Protein AF-A0A679IL04-F1 (afdb_monomer)

Secondary structure (DSSP, 8-state):
----S---EEEEEEE-S-SSS-EEEEEEEGGGTEEEEE-SS-BSSHHHHHHHHHHHHHHHHHHHHHHS--TTSSSS---------------

Foldseek 3Di:
DPPDLCQPKDKFWDACVDPDQGTKIWIARVVVRHTDDIDPDGHRDRVVRRVVSVVVVVVVSVVSVVPDPPVVVPDPPDPDDDDDDDDDDDD

Structure (mmCIF, N/CA/C/O backbone):
data_AF-A0A679IL04-F1
#
_entry.id   AF-A0A679IL04-F1
#
loop_
_atom_site.group_PDB
_atom_site.id
_atom_site.type_symbol
_atom_site.label_atom_id
_atom_site.label_alt_id
_atom_site.label_comp_id
_atom_site.label_asym_id
_atom_site.label_entity_id
_atom_site.label_seq_id
_atom_site.pdbx_PDB_ins_code
_atom_site.Cartn_x
_atom_site.Cartn_y
_atom_site.Cartn_z
_atom_site.occupancy
_atom_site.B_iso_or_equiv
_atom_site.auth_seq_id
_atom_site.auth_comp_id
_atom_site.auth_asym_id
_atom_site.auth_atom_id
_atom_site.pdbx_PDB_model_num
ATOM 1 N N . MET A 1 1 ? -11.789 1.607 25.962 1.00 37.50 1 MET A N 1
ATOM 2 C CA . MET A 1 1 ? -10.417 2.086 25.694 1.00 37.50 1 MET A CA 1
ATOM 3 C C . MET A 1 1 ? -10.445 2.849 24.384 1.00 37.50 1 MET A C 1
ATOM 5 O O . MET A 1 1 ? -10.813 2.267 23.371 1.00 37.50 1 MET A O 1
ATOM 9 N N . SER A 1 2 ? -10.182 4.155 24.427 1.00 38.50 2 SER A N 1
ATOM 10 C CA . SER A 1 2 ? -10.147 5.016 23.243 1.00 38.50 2 SER A CA 1
ATOM 11 C C . SER A 1 2 ? -8.876 4.668 22.465 1.00 38.50 2 SER A C 1
ATOM 13 O O . SER A 1 2 ? -7.793 5.083 22.866 1.00 38.50 2 SER A O 1
ATOM 15 N N . ARG A 1 3 ? -8.967 3.796 21.449 1.00 47.12 3 ARG A N 1
ATOM 16 C CA . ARG A 1 3 ? -7.835 3.548 20.543 1.00 47.12 3 ARG A CA 1
ATOM 17 C C . ARG A 1 3 ? -7.599 4.855 19.797 1.00 47.12 3 ARG A C 1
ATOM 19 O O . ARG A 1 3 ? -8.481 5.315 19.075 1.00 47.12 3 ARG A O 1
ATOM 26 N N . ASP A 1 4 ? -6.446 5.449 20.071 1.00 47.25 4 ASP A N 1
ATOM 27 C CA . ASP A 1 4 ? -5.954 6.675 19.467 1.00 47.25 4 ASP A CA 1
ATOM 28 C C . ASP A 1 4 ? -6.213 6.639 17.954 1.00 47.25 4 ASP A C 1
ATOM 30 O O . ASP A 1 4 ? -5.789 5.726 17.244 1.00 47.25 4 ASP A O 1
ATOM 34 N N . GLN A 1 5 ? -7.022 7.586 17.477 1.00 49.16 5 GLN A N 1
ATOM 35 C CA . GLN A 1 5 ? -7.600 7.614 16.124 1.00 49.16 5 GLN A CA 1
ATOM 36 C C . GLN A 1 5 ? -6.584 8.076 15.061 1.00 49.16 5 GLN A C 1
ATOM 38 O O . GLN A 1 5 ? -6.941 8.513 13.965 1.00 49.16 5 GLN A O 1
ATOM 43 N N . SER A 1 6 ? -5.307 7.931 15.396 1.00 52.16 6 SER A N 1
ATOM 44 C CA . SER A 1 6 ? -4.120 8.206 14.602 1.00 52.16 6 SER A CA 1
ATOM 45 C C . SER A 1 6 ? -3.453 6.898 14.192 1.00 52.16 6 SER A C 1
ATOM 47 O O . SER A 1 6 ? -2.236 6.841 14.166 1.00 52.16 6 SER A O 1
ATOM 49 N N . ALA A 1 7 ? -4.210 5.819 13.958 1.00 59.97 7 ALA A N 1
ATOM 50 C CA . ALA A 1 7 ? -3.601 4.539 13.620 1.00 59.97 7 ALA A CA 1
ATOM 51 C C . ALA A 1 7 ? -2.645 4.729 12.432 1.00 59.97 7 ALA A C 1
ATOM 53 O O . ALA A 1 7 ? -3.088 5.063 11.326 1.00 59.97 7 ALA A O 1
ATOM 54 N N . ASP A 1 8 ? -1.345 4.601 12.704 1.00 78.81 8 ASP A N 1
ATOM 55 C CA . ASP A 1 8 ? -0.310 4.882 11.725 1.00 78.81 8 ASP A CA 1
ATOM 56 C C . ASP A 1 8 ? -0.475 3.875 10.588 1.00 78.81 8 ASP A C 1
ATOM 58 O O . ASP A 1 8 ? -0.409 2.656 10.766 1.00 78.81 8 ASP A O 1
ATOM 62 N N . LEU A 1 9 ? -0.824 4.390 9.410 1.00 86.50 9 LEU A N 1
ATOM 63 C CA . LEU A 1 9 ? -0.936 3.571 8.216 1.00 86.50 9 LEU A CA 1
ATOM 64 C C . LEU A 1 9 ? 0.468 3.388 7.662 1.00 86.50 9 LEU A C 1
ATOM 66 O O . LEU A 1 9 ? 1.110 4.359 7.262 1.00 86.50 9 LEU A O 1
ATOM 70 N N . GLN A 1 10 ? 0.924 2.143 7.598 1.00 90.19 10 GLN A N 1
ATOM 71 C CA . GLN A 1 10 ? 2.185 1.804 6.955 1.00 90.19 10 GLN A CA 1
ATOM 72 C C . GLN A 1 10 ? 1.936 1.313 5.535 1.00 90.19 10 GLN A C 1
ATOM 74 O O . GLN A 1 10 ? 1.096 0.445 5.300 1.00 90.19 10 GLN A O 1
ATOM 79 N N . VAL A 1 11 ? 2.706 1.838 4.586 1.00 91.56 11 VAL A N 1
ATOM 80 C CA . VAL A 1 11 ? 2.710 1.377 3.196 1.00 91.56 11 VAL A CA 1
ATOM 81 C C . VAL A 1 11 ? 3.941 0.518 2.970 1.00 91.56 11 VAL A C 1
ATOM 83 O O . VAL A 1 11 ? 5.069 0.952 3.205 1.00 91.56 11 VAL A O 1
ATOM 86 N N . LYS A 1 12 ? 3.738 -0.700 2.473 1.00 92.69 12 LYS A N 1
ATOM 87 C CA . LYS A 1 12 ? 4.819 -1.598 2.067 1.00 92.69 12 LYS A CA 1
ATOM 88 C C . LYS A 1 12 ? 4.665 -1.935 0.591 1.00 92.69 12 LYS A C 1
ATOM 90 O O . LYS A 1 12 ? 3.571 -2.254 0.137 1.00 92.69 12 LYS A O 1
ATOM 95 N N . ALA A 1 13 ? 5.768 -1.866 -0.148 1.00 93.19 13 ALA A N 1
ATOM 96 C CA . ALA A 1 13 ? 5.852 -2.462 -1.474 1.00 93.19 13 ALA A CA 1
ATOM 97 C C . ALA A 1 13 ? 6.323 -3.910 -1.334 1.00 93.19 13 ALA A C 1
ATOM 99 O O . ALA A 1 13 ? 7.363 -4.177 -0.728 1.00 93.19 13 ALA A O 1
ATOM 100 N N . GLU A 1 14 ? 5.552 -4.823 -1.901 1.00 91.00 14 GLU A N 1
ATOM 101 C CA . GLU A 1 14 ? 5.754 -6.262 -1.844 1.00 91.00 14 GLU A CA 1
ATOM 102 C C . GLU A 1 14 ? 6.046 -6.800 -3.233 1.00 91.00 14 GLU A C 1
ATOM 104 O O . GLU A 1 14 ? 5.352 -6.467 -4.197 1.00 91.00 14 GLU A O 1
ATOM 109 N N . ALA A 1 15 ? 7.058 -7.658 -3.322 1.00 89.00 15 ALA A N 1
ATOM 110 C CA . ALA A 1 15 ? 7.297 -8.417 -4.532 1.00 89.00 15 ALA A CA 1
ATOM 111 C C . ALA A 1 15 ? 6.211 -9.496 -4.670 1.00 89.00 15 ALA A C 1
ATOM 113 O O . ALA A 1 15 ? 5.969 -10.260 -3.737 1.00 89.00 15 ALA A O 1
ATOM 114 N N . THR A 1 16 ? 5.561 -9.569 -5.828 1.00 85.50 16 THR A N 1
ATOM 115 C CA . THR A 1 16 ? 4.534 -10.573 -6.143 1.00 85.50 16 THR A CA 1
ATOM 116 C C . THR A 1 16 ? 5.113 -11.816 -6.813 1.00 85.50 16 THR A C 1
ATOM 118 O O . THR A 1 16 ? 4.415 -12.813 -6.949 1.00 85.50 16 THR A O 1
ATOM 121 N N . GLY A 1 17 ? 6.385 -11.775 -7.227 1.00 81.94 17 GLY A N 1
ATOM 122 C CA . GLY A 1 17 ? 7.028 -12.849 -7.993 1.00 81.94 17 GLY A CA 1
ATOM 123 C C . GLY A 1 17 ? 6.616 -12.891 -9.470 1.00 81.94 17 GLY A C 1
ATOM 124 O O . GLY A 1 17 ? 7.160 -13.690 -10.228 1.00 81.94 17 GLY A O 1
ATOM 125 N N . GLU A 1 18 ? 5.702 -12.017 -9.897 1.00 76.94 18 GLU A N 1
ATOM 126 C CA . GLU A 1 18 ? 5.281 -11.894 -11.292 1.00 76.94 18 GLU A CA 1
ATOM 127 C C . GLU A 1 18 ? 6.266 -11.012 -12.074 1.00 76.94 18 GLU A C 1
ATOM 129 O O . GLU A 1 18 ? 6.760 -10.005 -11.573 1.00 76.94 18 GLU A O 1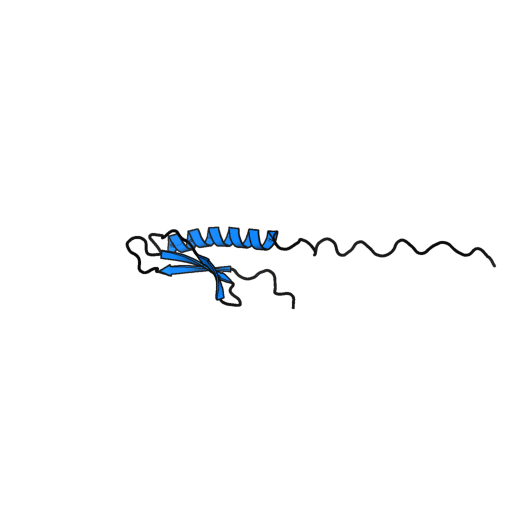
ATOM 134 N N . THR A 1 19 ? 6.587 -11.382 -13.314 1.00 72.12 19 THR A N 1
ATOM 135 C CA . THR A 1 19 ? 7.450 -10.579 -14.194 1.00 72.12 19 THR A CA 1
ATOM 136 C C . THR A 1 19 ? 6.688 -10.192 -15.466 1.00 72.12 19 THR A C 1
ATOM 138 O O . THR A 1 19 ? 5.844 -10.957 -15.929 1.00 72.12 19 THR A O 1
ATOM 141 N N . PRO A 1 20 ? 6.937 -9.000 -16.041 1.00 69.00 20 PRO A N 1
ATOM 142 C CA . PRO A 1 20 ? 7.989 -8.051 -15.672 1.00 69.00 20 PRO A CA 1
ATOM 143 C C . PRO A 1 20 ? 7.540 -6.939 -14.695 1.00 69.00 20 PRO A C 1
ATOM 145 O O . PRO A 1 20 ? 8.376 -6.174 -14.222 1.00 69.00 20 PRO A O 1
ATOM 148 N N . ARG A 1 21 ? 6.244 -6.862 -14.354 1.00 74.69 21 ARG A N 1
ATOM 149 C CA . ARG A 1 21 ? 5.710 -6.001 -13.282 1.00 74.69 21 ARG A CA 1
ATOM 150 C C . ARG A 1 21 ? 5.493 -6.850 -12.036 1.00 74.69 21 ARG A C 1
ATOM 152 O O . ARG A 1 21 ? 4.519 -7.587 -11.972 1.00 74.69 21 ARG A O 1
ATOM 159 N N . GLY A 1 22 ? 6.416 -6.760 -11.085 1.00 87.88 22 GLY A N 1
ATOM 160 C CA . GLY A 1 22 ? 6.469 -7.670 -9.938 1.00 87.88 22 GLY A CA 1
ATOM 161 C C . GLY A 1 22 ? 6.248 -7.025 -8.588 1.00 87.88 22 GLY A C 1
ATOM 162 O O . GLY A 1 22 ? 6.551 -7.656 -7.583 1.00 87.88 22 GLY A O 1
ATOM 163 N N . TRP A 1 23 ? 5.786 -5.776 -8.541 1.00 94.06 23 TRP A N 1
ATOM 164 C CA . TRP A 1 23 ? 5.604 -5.048 -7.289 1.00 94.06 23 TRP A CA 1
ATOM 165 C C . TRP A 1 23 ? 4.151 -4.638 -7.094 1.00 94.06 23 TRP A C 1
ATOM 167 O O . TRP A 1 23 ? 3.535 -4.069 -7.989 1.00 94.06 23 TRP A O 1
ATOM 177 N N . ALA A 1 24 ? 3.615 -4.888 -5.907 1.00 94.88 24 ALA A N 1
ATOM 178 C CA . ALA A 1 24 ? 2.310 -4.415 -5.463 1.00 94.88 24 ALA A CA 1
ATOM 179 C C . ALA A 1 24 ? 2.481 -3.623 -4.167 1.00 94.88 24 ALA A C 1
ATOM 181 O O . ALA A 1 24 ? 3.383 -3.911 -3.382 1.00 94.88 24 ALA A O 1
ATOM 182 N N . TR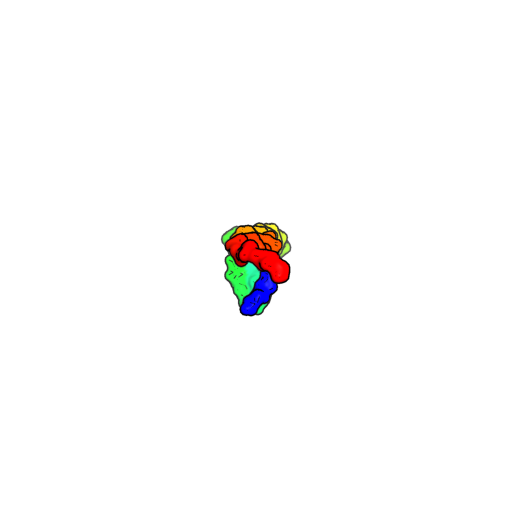P A 1 25 ? 1.621 -2.641 -3.910 1.00 96.00 25 TRP A N 1
ATOM 183 C CA . TRP A 1 25 ? 1.591 -1.992 -2.600 1.00 96.00 25 TRP A CA 1
ATOM 184 C C . TRP A 1 25 ? 0.544 -2.629 -1.697 1.00 96.00 25 TRP A C 1
ATOM 186 O O . TRP A 1 25 ? -0.504 -3.091 -2.151 1.00 96.00 25 TRP A O 1
ATOM 196 N N . ALA A 1 26 ? 0.823 -2.621 -0.401 1.00 94.88 26 ALA A N 1
ATOM 197 C CA . ALA A 1 26 ? -0.066 -3.059 0.659 1.00 94.88 26 ALA A CA 1
ATOM 198 C C . ALA A 1 26 ? -0.060 -2.023 1.790 1.00 94.88 26 ALA A C 1
ATOM 200 O O . ALA A 1 26 ? 0.989 -1.488 2.156 1.00 94.88 26 ALA A O 1
ATOM 201 N N . ILE A 1 27 ? -1.245 -1.720 2.316 1.00 93.25 27 ILE A N 1
ATOM 202 C CA . ILE A 1 27 ? -1.458 -0.784 3.420 1.00 93.25 27 ILE A CA 1
ATOM 203 C C . ILE A 1 27 ? -1.802 -1.592 4.661 1.00 93.25 27 ILE A C 1
ATOM 205 O O . ILE A 1 27 ? -2.766 -2.361 4.657 1.00 93.25 27 ILE A O 1
ATOM 209 N N . TYR A 1 28 ? -1.046 -1.364 5.723 1.00 91.06 28 TYR A N 1
ATOM 210 C CA . TYR A 1 28 ? -1.172 -2.033 7.005 1.00 91.06 28 TYR A CA 1
ATOM 211 C C . TYR A 1 28 ? -1.540 -1.042 8.106 1.00 91.06 28 TYR A C 1
ATOM 213 O O . TYR A 1 28 ? -1.154 0.126 8.058 1.00 91.06 28 TYR A O 1
ATOM 221 N N . LEU A 1 29 ? -2.262 -1.527 9.111 1.00 86.50 29 LEU A N 1
ATOM 222 C CA . LEU A 1 29 ? -2.493 -0.812 10.363 1.00 86.50 29 LEU A CA 1
ATOM 223 C C . LEU A 1 29 ? -1.367 -1.154 11.347 1.00 86.50 29 LEU A C 1
ATOM 225 O O . LEU A 1 29 ? -1.273 -2.313 11.745 1.00 86.50 29 LEU A O 1
ATOM 229 N N . ASP A 1 30 ? -0.523 -0.189 11.727 1.00 74.44 30 ASP A N 1
ATOM 230 C CA . ASP A 1 30 ? 0.753 -0.468 12.415 1.00 74.44 30 ASP A CA 1
ATOM 231 C C . ASP A 1 30 ? 0.601 -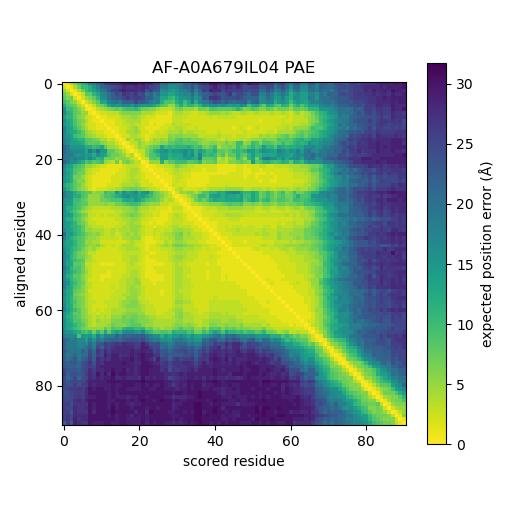1.270 13.718 1.00 74.44 30 ASP A C 1
ATOM 233 O O . ASP A 1 30 ? 1.302 -2.258 13.923 1.00 74.44 30 ASP A O 1
ATOM 237 N N . ALA A 1 31 ? -0.390 -0.918 14.544 1.00 71.88 31 ALA A N 1
ATOM 238 C CA . ALA A 1 31 ? -0.609 -1.536 15.855 1.00 71.88 31 ALA A CA 1
ATOM 239 C C . ALA A 1 31 ? -0.782 -3.065 15.809 1.00 71.88 31 ALA A C 1
ATOM 241 O O . ALA A 1 31 ? -0.338 -3.757 16.718 1.00 71.88 31 ALA A O 1
ATOM 242 N N . ASP A 1 32 ? -1.408 -3.580 14.748 1.00 76.75 32 ASP A N 1
ATOM 243 C CA . ASP A 1 32 ? -1.789 -4.991 14.638 1.00 76.75 32 ASP A CA 1
ATOM 244 C C . ASP A 1 32 ? -1.269 -5.624 13.323 1.00 76.75 32 ASP A C 1
ATOM 246 O O . ASP A 1 32 ? -1.691 -6.720 12.956 1.00 76.75 32 ASP A O 1
ATOM 250 N N . GLN A 1 33 ? -0.419 -4.912 12.562 1.00 81.62 33 GLN A N 1
ATOM 251 C CA . GLN A 1 33 ? 0.044 -5.260 11.201 1.00 81.62 33 GLN A CA 1
ATOM 252 C C . GLN A 1 33 ? -1.076 -5.808 10.295 1.00 81.62 33 GLN A C 1
ATOM 254 O O . GLN A 1 33 ? -0.866 -6.658 9.429 1.00 81.62 33 GLN A O 1
ATOM 259 N N . THR A 1 34 ? -2.303 -5.330 10.500 1.00 87.25 34 THR A N 1
ATOM 260 C CA . THR A 1 34 ? -3.488 -5.853 9.821 1.00 87.25 34 THR A CA 1
ATOM 261 C C . THR A 1 34 ? -3.567 -5.264 8.421 1.00 87.25 34 THR A C 1
ATOM 263 O O . THR A 1 34 ? -3.520 -4.044 8.264 1.00 87.25 34 THR A O 1
ATOM 266 N N . LEU A 1 35 ? -3.700 -6.119 7.404 1.00 90.06 35 LEU A N 1
ATOM 267 C CA . LEU A 1 35 ? -3.845 -5.686 6.015 1.00 90.06 35 LEU A CA 1
ATOM 268 C C . LEU A 1 35 ? -5.187 -4.967 5.819 1.00 90.06 35 LEU A C 1
ATOM 270 O O . LEU A 1 35 ? -6.251 -5.555 6.001 1.00 90.06 35 LEU A O 1
ATOM 274 N N . ILE A 1 36 ? -5.128 -3.703 5.407 1.00 90.44 36 ILE A N 1
ATOM 275 C CA . ILE A 1 36 ? -6.300 -2.866 5.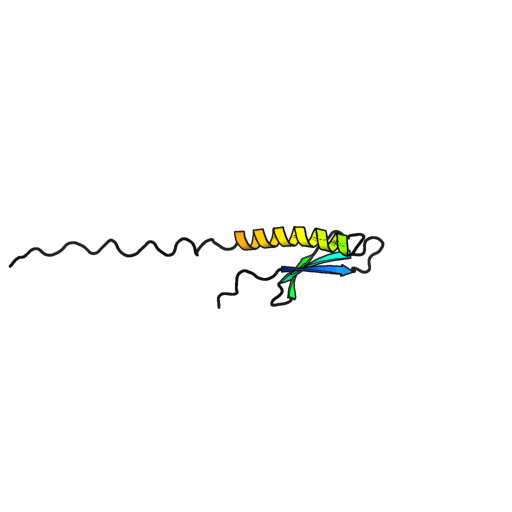127 1.00 90.44 36 ILE A CA 1
ATOM 276 C C . ILE A 1 36 ? -6.655 -2.902 3.641 1.00 90.44 36 ILE A C 1
ATOM 278 O O . ILE A 1 36 ? -7.825 -3.013 3.275 1.00 90.44 36 ILE A O 1
ATOM 282 N N . ALA A 1 37 ? -5.650 -2.777 2.775 1.00 91.12 37 ALA A N 1
ATOM 283 C CA . ALA A 1 37 ? -5.837 -2.740 1.331 1.00 91.12 37 ALA A CA 1
ATOM 284 C C . ALA A 1 37 ? -4.564 -3.169 0.602 1.00 91.12 37 ALA A C 1
ATOM 286 O O . ALA A 1 37 ? -3.458 -2.947 1.090 1.00 91.12 37 ALA A O 1
ATOM 287 N N . ARG A 1 38 ? -4.728 -3.729 -0.596 1.00 93.50 38 ARG A N 1
ATOM 288 C CA . ARG A 1 38 ? -3.635 -4.106 -1.496 1.00 93.50 38 ARG A CA 1
ATOM 289 C C . ARG A 1 38 ? -3.952 -3.660 -2.917 1.00 93.50 38 ARG A C 1
ATOM 291 O O . ARG A 1 38 ? -5.117 -3.702 -3.326 1.00 93.50 38 ARG A O 1
ATOM 298 N N . SER A 1 39 ? -2.934 -3.258 -3.671 1.00 93.19 39 SER A N 1
ATOM 299 C CA . SER A 1 39 ? -3.091 -2.954 -5.090 1.00 93.19 39 SER A CA 1
ATOM 300 C C . SER A 1 39 ? -3.457 -4.208 -5.882 1.00 93.19 39 SER A C 1
ATOM 302 O O . SER A 1 39 ? -2.911 -5.286 -5.663 1.00 93.19 39 SER A O 1
ATOM 304 N N . ARG A 1 40 ? -4.384 -4.057 -6.834 1.00 90.38 40 ARG A N 1
ATOM 305 C CA . ARG A 1 40 ? -4.589 -5.047 -7.907 1.00 90.38 40 ARG A CA 1
ATOM 306 C C . ARG A 1 40 ? -3.631 -4.818 -9.072 1.00 90.38 40 ARG A C 1
ATOM 308 O O . ARG A 1 40 ? -3.287 -5.755 -9.777 1.00 90.38 40 ARG A O 1
ATOM 315 N N . SER A 1 41 ? -3.228 -3.566 -9.274 1.00 90.50 41 SER A N 1
ATOM 316 C CA . SER A 1 41 ? -2.226 -3.194 -10.265 1.00 90.50 41 SER A CA 1
ATOM 317 C C . SER A 1 41 ? -0.838 -3.604 -9.797 1.00 90.50 41 SER A C 1
ATOM 319 O O . SER A 1 41 ? -0.515 -3.483 -8.611 1.00 90.50 41 SER A O 1
ATOM 321 N N . LEU A 1 42 ? -0.033 -4.033 -10.763 1.00 92.69 42 LEU A N 1
ATOM 322 C CA . LEU A 1 42 ? 1.380 -4.322 -10.588 1.00 92.69 42 LEU A CA 1
ATOM 323 C C . LEU A 1 42 ? 2.214 -3.194 -11.185 1.00 92.69 42 LEU A C 1
ATOM 325 O O . LEU A 1 42 ? 1.880 -2.650 -12.243 1.00 92.69 42 LEU A O 1
ATOM 329 N N . TYR A 1 43 ? 3.306 -2.885 -10.506 1.00 92.38 43 TYR A N 1
ATOM 330 C CA . TYR A 1 43 ? 4.231 -1.806 -10.813 1.00 92.38 43 TYR A CA 1
ATOM 331 C C . TYR A 1 43 ? 5.590 -2.376 -11.215 1.00 92.38 43 TYR A C 1
ATOM 333 O O . TYR A 1 43 ? 5.950 -3.506 -10.861 1.00 92.38 43 TYR A O 1
ATOM 341 N N . TRP A 1 44 ? 6.344 -1.596 -11.984 1.00 91.25 44 TRP A N 1
ATOM 342 C CA . TRP A 1 44 ? 7.641 -2.018 -12.512 1.00 91.25 44 TRP A CA 1
ATOM 343 C C . TRP A 1 44 ? 8.725 -2.001 -11.446 1.00 91.25 44 TRP A C 1
ATOM 345 O O . TRP A 1 44 ? 9.654 -2.806 -11.485 1.00 91.25 44 TRP A O 1
ATOM 355 N N . SER A 1 45 ? 8.601 -1.092 -10.481 1.00 92.75 45 SER A N 1
ATOM 356 C CA . SER A 1 45 ? 9.580 -0.926 -9.418 1.00 92.75 45 SER A CA 1
ATOM 357 C C . SER A 1 45 ? 8.932 -0.872 -8.042 1.00 92.75 45 SER A C 1
ATOM 359 O O . SER A 1 45 ? 7.771 -0.493 -7.873 1.00 92.75 45 SER A O 1
ATOM 361 N N . ARG A 1 46 ? 9.740 -1.209 -7.036 1.00 92.25 46 ARG A N 1
ATOM 362 C CA . ARG A 1 46 ? 9.383 -1.058 -5.627 1.00 92.25 46 ARG A CA 1
ATOM 363 C C . ARG A 1 46 ? 9.000 0.383 -5.285 1.00 92.25 46 ARG A C 1
ATOM 365 O O . ARG A 1 46 ? 8.039 0.578 -4.549 1.00 92.25 46 ARG A O 1
ATOM 372 N N . GLN A 1 47 ? 9.746 1.356 -5.814 1.00 93.75 47 GLN A N 1
ATOM 373 C CA . GLN A 1 47 ? 9.524 2.779 -5.550 1.00 93.75 47 GLN A CA 1
ATOM 374 C C . GLN A 1 47 ? 8.179 3.234 -6.118 1.00 93.75 47 GLN A C 1
ATOM 376 O O . GLN A 1 47 ? 7.377 3.800 -5.392 1.00 93.75 47 GLN A O 1
ATOM 381 N N . GLU A 1 48 ? 7.889 2.885 -7.373 1.00 93.69 48 GLU A N 1
ATOM 382 C CA . GLU A 1 48 ? 6.616 3.213 -8.024 1.00 93.69 48 GLU A CA 1
ATOM 383 C C . GLU A 1 48 ? 5.418 2.624 -7.259 1.00 93.69 48 GLU A C 1
ATOM 385 O O . GLU A 1 48 ? 4.417 3.306 -7.042 1.00 93.69 48 GLU A O 1
ATOM 390 N N . ALA A 1 49 ? 5.535 1.376 -6.784 1.00 94.62 49 ALA A N 1
ATOM 391 C CA . ALA A 1 49 ? 4.523 0.780 -5.917 1.00 94.62 49 ALA A CA 1
ATOM 392 C C . ALA A 1 49 ? 4.384 1.549 -4.593 1.00 94.62 49 ALA A C 1
ATOM 394 O O . ALA A 1 49 ? 3.265 1.820 -4.165 1.00 94.62 49 ALA A O 1
ATOM 395 N N . GLN A 1 50 ? 5.494 1.912 -3.944 1.00 93.38 50 GLN A N 1
ATOM 396 C CA . GLN A 1 50 ? 5.482 2.677 -2.693 1.00 93.38 50 GLN A CA 1
ATOM 397 C C . GLN A 1 50 ? 4.830 4.052 -2.852 1.00 93.38 50 GLN A C 1
ATOM 399 O O . GLN A 1 50 ? 3.977 4.394 -2.034 1.00 93.38 50 GLN A O 1
ATOM 404 N N . ASP A 1 51 ? 5.169 4.794 -3.904 1.00 94.19 51 ASP A N 1
ATOM 405 C CA . ASP A 1 51 ? 4.617 6.123 -4.176 1.00 94.19 51 ASP A CA 1
ATOM 406 C C . ASP A 1 51 ? 3.100 6.035 -4.404 1.00 94.19 51 ASP A C 1
ATOM 408 O O . ASP A 1 51 ? 2.318 6.697 -3.717 1.00 94.19 51 ASP A O 1
ATOM 412 N N . ALA A 1 52 ? 2.663 5.111 -5.269 1.00 93.88 52 ALA A N 1
ATOM 413 C CA . ALA A 1 52 ? 1.242 4.867 -5.512 1.00 93.88 52 ALA A CA 1
ATOM 414 C C . ALA A 1 52 ? 0.496 4.385 -4.252 1.00 93.88 52 ALA A C 1
ATOM 416 O O . ALA A 1 52 ? -0.666 4.735 -4.023 1.00 93.88 52 ALA A O 1
ATOM 417 N N . GLY A 1 53 ? 1.158 3.585 -3.413 1.00 93.88 53 GLY A N 1
ATOM 418 C CA . GLY A 1 53 ? 0.631 3.147 -2.126 1.00 93.88 53 GLY A CA 1
ATOM 419 C C . GLY A 1 53 ? 0.506 4.291 -1.116 1.00 93.88 53 GLY A C 1
ATOM 420 O O . GLY A 1 53 ? -0.452 4.308 -0.343 1.00 93.88 53 GLY A O 1
ATOM 421 N N . GLY A 1 54 ? 1.416 5.268 -1.148 1.00 93.12 54 GLY A N 1
ATOM 422 C CA . GLY A 1 54 ? 1.356 6.493 -0.347 1.00 93.12 54 GLY A CA 1
ATOM 423 C C . GLY A 1 54 ? 0.112 7.327 -0.656 1.00 93.12 54 GLY A C 1
ATOM 424 O O . GLY A 1 54 ? -0.638 7.694 0.256 1.00 93.12 54 GLY A O 1
ATOM 425 N N . ASP A 1 55 ? -0.179 7.533 -1.940 1.00 92.81 55 ASP A N 1
ATOM 426 C CA . ASP A 1 55 ? -1.387 8.236 -2.392 1.00 92.81 55 ASP A CA 1
ATOM 427 C C . ASP A 1 55 ? -2.676 7.502 -1.982 1.00 92.81 55 ASP A C 1
ATOM 429 O O . ASP A 1 55 ? -3.666 8.108 -1.532 1.00 92.81 55 ASP A O 1
ATOM 433 N N . ALA A 1 56 ? -2.663 6.170 -2.088 1.00 91.56 56 ALA A N 1
ATOM 434 C CA . ALA A 1 56 ? -3.762 5.325 -1.643 1.00 91.56 56 ALA A CA 1
ATOM 435 C C . ALA A 1 56 ? -3.959 5.410 -0.118 1.00 91.56 56 ALA A C 1
ATOM 437 O O . ALA A 1 56 ? -5.092 5.585 0.343 1.00 91.56 56 ALA A O 1
ATOM 438 N N . ALA A 1 57 ? -2.882 5.374 0.671 1.00 90.50 57 ALA A N 1
ATOM 439 C CA . ALA A 1 57 ? -2.932 5.489 2.128 1.00 90.50 57 ALA A CA 1
ATOM 440 C C . ALA A 1 57 ? -3.483 6.843 2.589 1.00 90.50 57 ALA A C 1
ATOM 442 O O . ALA A 1 57 ? -4.318 6.885 3.497 1.00 90.50 57 ALA A O 1
ATOM 443 N N . ALA A 1 58 ? -3.123 7.942 1.919 1.00 89.31 58 ALA A N 1
ATOM 444 C CA . ALA A 1 58 ? -3.713 9.252 2.187 1.00 89.31 58 ALA A CA 1
ATOM 445 C C . ALA A 1 58 ? -5.239 9.250 1.968 1.00 89.31 58 ALA A C 1
ATOM 447 O O . ALA A 1 58 ? -5.998 9.822 2.756 1.00 89.31 58 ALA A O 1
ATOM 448 N N . SER A 1 59 ? -5.711 8.565 0.924 1.00 88.75 59 SER A N 1
ATOM 449 C CA . SER A 1 59 ? -7.144 8.421 0.637 1.00 88.75 59 SER A CA 1
ATOM 450 C C . SER A 1 59 ? -7.867 7.544 1.661 1.00 88.75 59 SER A C 1
ATOM 452 O O . SER A 1 59 ? -8.955 7.908 2.116 1.00 88.75 59 SER A O 1
ATOM 454 N N . VAL A 1 60 ? -7.251 6.434 2.078 1.00 86.62 60 VAL A N 1
ATOM 455 C CA . VAL A 1 60 ? -7.764 5.563 3.147 1.00 86.62 60 VAL A CA 1
ATOM 456 C C . VAL A 1 60 ? -7.873 6.338 4.459 1.00 86.62 60 VAL A C 1
ATOM 458 O O . VAL A 1 60 ? -8.944 6.341 5.064 1.00 86.62 60 VAL A O 1
ATOM 461 N N . ARG A 1 61 ? -6.830 7.082 4.852 1.00 84.75 61 ARG A N 1
ATOM 462 C CA . ARG A 1 61 ? -6.830 7.919 6.063 1.00 84.75 61 ARG A CA 1
ATOM 463 C C . ARG A 1 61 ? -7.992 8.912 6.070 1.00 84.75 61 ARG A C 1
ATOM 465 O O . ARG A 1 61 ? -8.745 8.969 7.039 1.00 84.75 61 ARG A O 1
ATOM 472 N N . ARG A 1 62 ? -8.195 9.642 4.966 1.00 85.06 62 ARG A N 1
ATOM 473 C CA . ARG A 1 62 ? -9.321 10.587 4.824 1.00 85.06 62 ARG A CA 1
ATOM 474 C C . ARG A 1 62 ? -10.683 9.903 4.937 1.00 85.06 62 ARG A C 1
ATOM 476 O O . ARG A 1 62 ? -11.626 10.492 5.459 1.00 85.06 62 ARG A O 1
ATOM 483 N N . ASN A 1 63 ? -10.825 8.684 4.424 1.00 84.75 63 ASN A N 1
ATOM 484 C CA . ASN A 1 63 ? -12.086 7.946 4.502 1.00 84.75 63 ASN A CA 1
ATOM 485 C C . ASN A 1 63 ? -12.349 7.392 5.905 1.00 84.75 63 ASN A C 1
ATOM 487 O O . ASN A 1 63 ? -13.492 7.435 6.356 1.00 84.75 63 ASN A O 1
ATOM 491 N N . LEU A 1 64 ? -11.311 6.934 6.610 1.00 79.94 64 LEU A N 1
ATOM 492 C CA . LEU A 1 64 ? -11.413 6.519 8.010 1.00 79.94 64 LEU A CA 1
ATOM 493 C C . LEU A 1 64 ? -11.850 7.691 8.898 1.00 79.94 64 LEU A C 1
ATOM 495 O O . LEU A 1 64 ? -12.809 7.554 9.650 1.00 79.94 64 LEU A O 1
ATOM 499 N N . GLN A 1 65 ? -11.239 8.866 8.720 1.00 78.81 65 GLN A N 1
ATOM 500 C CA . GLN A 1 65 ? -11.616 10.089 9.440 1.00 78.81 65 GLN A CA 1
ATOM 501 C C . GLN A 1 65 ? -13.059 10.531 9.158 1.00 78.81 65 GLN A C 1
ATOM 503 O O . GLN A 1 65 ? -13.742 11.000 10.060 1.00 78.81 65 GLN A O 1
ATOM 508 N N . ARG A 1 66 ? -13.544 10.376 7.916 1.00 78.81 66 ARG A N 1
ATOM 509 C CA . ARG A 1 66 ? -14.917 10.754 7.530 1.00 78.81 66 ARG A CA 1
ATOM 510 C C . ARG A 1 66 ? -15.995 9.791 8.024 1.00 78.81 66 ARG A C 1
ATOM 512 O O . ARG A 1 66 ? -17.132 10.207 8.209 1.00 78.81 66 ARG A O 1
ATOM 519 N N . ARG A 1 67 ? -15.667 8.507 8.181 1.00 70.50 67 ARG A N 1
ATOM 520 C CA . ARG A 1 67 ? -16.605 7.474 8.654 1.00 70.50 67 ARG A CA 1
ATOM 521 C C . ARG A 1 67 ? -16.765 7.459 10.171 1.00 70.50 67 ARG A C 1
ATOM 523 O O . ARG A 1 67 ? -17.702 6.840 10.667 1.00 70.50 67 ARG A O 1
ATOM 530 N N . MET A 1 68 ? -15.878 8.130 10.897 1.00 58.62 68 MET A N 1
ATOM 531 C CA . MET A 1 68 ? -16.061 8.372 12.319 1.00 58.62 68 MET A CA 1
ATOM 532 C C . MET A 1 68 ? -16.984 9.586 12.491 1.00 58.62 68 MET A C 1
ATOM 534 O O . MET A 1 68 ? -16.703 10.646 11.927 1.00 58.62 68 MET A O 1
ATOM 538 N N . PRO A 1 69 ? -18.109 9.458 13.216 1.00 49.62 69 PRO A N 1
ATOM 539 C CA . PRO A 1 69 ? -18.966 10.600 13.480 1.00 49.62 69 PRO A CA 1
ATOM 540 C C . PRO A 1 69 ? -18.171 11.671 14.233 1.00 49.62 69 PRO A C 1
ATOM 542 O O . PRO A 1 69 ? -17.405 11.376 15.149 1.00 49.62 69 PRO A O 1
ATOM 545 N N . ALA A 1 70 ? -18.381 12.934 13.864 1.00 51.78 70 ALA A N 1
ATOM 546 C CA . ALA A 1 70 ? -17.846 14.110 14.547 1.00 51.78 70 ALA A CA 1
ATOM 547 C C . ALA A 1 70 ? -18.467 14.320 15.951 1.00 51.78 70 ALA A C 1
ATOM 549 O O . ALA A 1 70 ? -18.662 15.453 16.392 1.00 51.78 70 ALA A O 1
ATOM 550 N N . SER A 1 71 ? -18.800 13.246 16.670 1.00 50.75 71 SER A N 1
ATOM 551 C CA . SER A 1 71 ? -19.494 13.264 17.962 1.00 50.75 71 SER A CA 1
ATOM 552 C C . SER A 1 71 ? -18.638 13.772 19.129 1.00 50.75 71 SER A C 1
ATOM 554 O O . SER A 1 71 ? -19.112 13.792 20.257 1.00 50.75 71 SER A O 1
ATOM 556 N N . SER A 1 72 ? -17.426 14.275 18.881 1.00 47.97 72 SER A N 1
ATOM 557 C CA . SER A 1 72 ? -16.650 15.038 19.873 1.00 47.97 72 SER A CA 1
ATOM 558 C C . SER A 1 72 ? -16.689 16.559 19.680 1.00 47.97 72 SER A C 1
ATOM 560 O O . SER A 1 72 ? -15.972 17.258 20.387 1.00 47.97 72 SER A O 1
ATOM 562 N N . ARG A 1 73 ? -17.505 17.113 18.766 1.00 50.12 73 ARG A N 1
ATOM 563 C CA . ARG A 1 73 ? -17.672 18.583 18.650 1.00 50.12 73 ARG A CA 1
ATOM 564 C C . ARG A 1 73 ? -18.990 19.140 19.191 1.00 50.12 73 ARG A C 1
ATOM 566 O O . ARG A 1 73 ? -19.115 20.354 19.290 1.00 50.12 73 ARG A O 1
ATOM 573 N N . TYR A 1 74 ? -19.922 18.290 19.622 1.00 46.00 74 TYR A N 1
ATOM 574 C CA . TYR A 1 74 ? -21.178 18.716 20.249 1.00 46.00 74 TYR A CA 1
ATOM 575 C C . TYR A 1 74 ? -21.449 17.902 21.517 1.00 46.00 74 TYR A C 1
ATOM 577 O O . TYR A 1 74 ? -22.283 17.007 21.537 1.00 46.00 74 TYR A O 1
ATOM 585 N N . GLY A 1 75 ? -20.694 18.202 22.573 1.00 44.25 75 GLY A N 1
ATOM 586 C CA . GLY A 1 75 ? -20.875 17.632 23.912 1.00 44.25 75 GLY A CA 1
ATOM 587 C C . GLY A 1 75 ? -20.689 18.660 25.029 1.00 44.25 75 GLY A C 1
ATOM 588 O O . GLY A 1 75 ? -20.276 18.292 26.120 1.00 44.25 75 GLY A O 1
ATOM 589 N N . ALA A 1 76 ? -20.927 19.948 24.753 1.00 48.72 76 ALA A N 1
ATOM 590 C CA . ALA A 1 76 ? -20.779 21.025 25.739 1.00 48.72 76 ALA A CA 1
ATOM 591 C C . ALA A 1 76 ? -21.832 22.142 25.590 1.00 48.72 76 ALA A C 1
ATOM 593 O O . ALA A 1 76 ? -21.541 23.310 25.815 1.00 48.72 76 ALA A O 1
ATOM 594 N N . ALA A 1 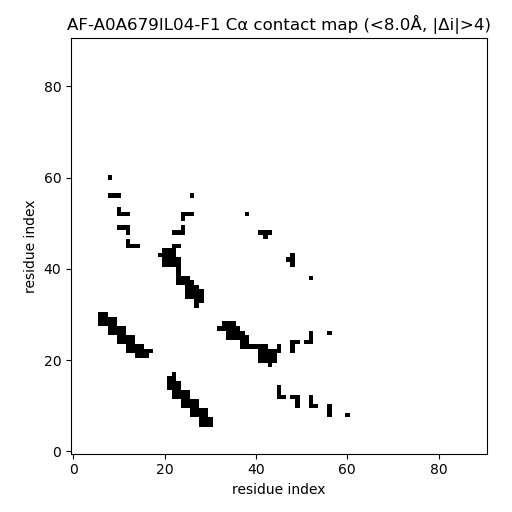77 ? -23.060 21.806 25.196 1.00 50.88 77 ALA A N 1
ATOM 595 C CA . ALA A 1 77 ? -24.181 22.735 25.303 1.00 50.88 77 ALA A CA 1
ATOM 596 C C . ALA A 1 77 ? -25.459 21.932 25.512 1.00 50.88 77 ALA A C 1
ATOM 598 O O . ALA A 1 7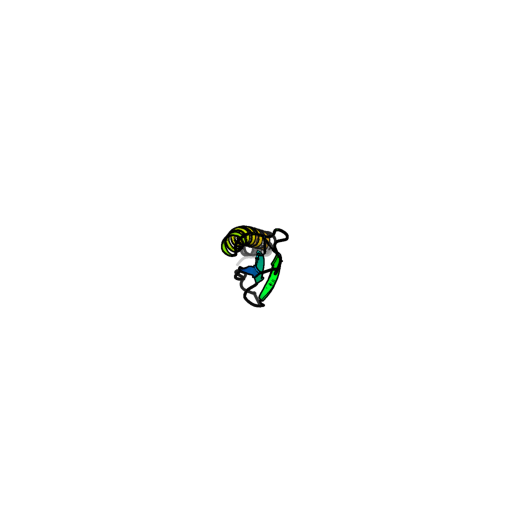7 ? -26.088 21.557 24.534 1.00 50.88 77 ALA A O 1
ATOM 599 N N . LEU A 1 78 ? -25.768 21.594 26.766 1.00 53.75 78 LEU A N 1
ATOM 600 C CA . LEU A 1 78 ? -27.108 21.254 27.267 1.00 53.75 78 LEU A CA 1
ATOM 601 C C . LEU A 1 78 ? -26.999 21.017 28.786 1.00 53.75 78 LEU A C 1
ATOM 603 O O . LEU A 1 78 ? -27.154 19.902 29.273 1.00 53.75 78 LEU A O 1
ATOM 607 N N . THR A 1 79 ? -26.721 22.083 29.538 1.00 50.19 79 THR A N 1
ATOM 608 C CA . THR A 1 79 ? -27.040 22.120 30.971 1.00 50.19 79 THR A CA 1
ATOM 609 C C . THR A 1 79 ? -28.092 23.199 31.192 1.00 50.19 79 THR A C 1
ATOM 611 O O . THR A 1 79 ? -27.782 24.377 31.318 1.00 50.19 79 THR A O 1
ATOM 614 N N . GLN A 1 80 ? -29.336 22.716 31.212 1.00 51.28 80 GLN A N 1
ATOM 615 C CA . GLN A 1 80 ? -30.325 23.013 32.246 1.00 51.28 80 GLN A CA 1
ATOM 616 C C . GLN A 1 80 ? -30.944 24.418 32.255 1.00 51.28 80 GLN A C 1
ATOM 618 O O . GLN A 1 80 ? -30.776 25.180 33.200 1.00 51.28 80 GLN A O 1
ATOM 623 N N . ASP A 1 81 ? -31.777 24.690 31.250 1.00 50.72 81 ASP A N 1
ATOM 624 C CA . ASP A 1 81 ? -32.938 25.559 31.446 1.00 50.72 81 ASP A CA 1
ATOM 625 C C . ASP A 1 81 ? -34.148 24.667 31.761 1.00 50.72 81 ASP A C 1
ATOM 627 O O . ASP A 1 81 ? -34.451 23.734 31.012 1.00 50.72 81 ASP A O 1
ATOM 631 N N . GLY A 1 82 ? -34.786 24.890 32.911 1.00 49.78 82 GLY A N 1
ATOM 632 C CA . GLY A 1 82 ? -35.990 24.161 33.302 1.00 49.78 82 GLY A CA 1
ATOM 633 C C . GLY A 1 82 ? -36.024 23.699 34.755 1.00 49.78 82 GLY A C 1
ATOM 634 O O . GLY A 1 82 ? -36.172 22.509 35.012 1.00 49.78 82 GLY A O 1
ATOM 635 N N . ASN A 1 83 ? -35.984 24.627 35.716 1.00 45.56 83 ASN A N 1
ATOM 636 C CA . ASN A 1 83 ? -36.709 24.398 36.966 1.00 45.56 83 ASN A CA 1
ATOM 637 C C . ASN A 1 83 ? -37.582 25.608 37.314 1.00 45.56 83 ASN A C 1
ATOM 639 O O . ASN A 1 83 ? -37.181 26.541 37.998 1.00 45.56 83 ASN A O 1
ATOM 643 N N . ARG A 1 84 ? -38.769 25.573 36.702 1.00 52.16 84 ARG A N 1
ATOM 644 C CA . ARG A 1 84 ? -40.086 25.903 37.253 1.00 52.16 84 ARG A CA 1
ATOM 645 C C . ARG A 1 84 ? -40.121 26.863 38.453 1.00 52.16 84 ARG A C 1
ATOM 647 O O . ARG A 1 84 ? -39.790 26.50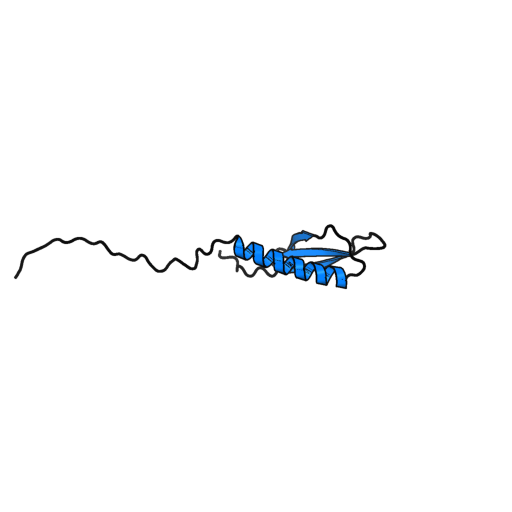8 39.578 1.00 52.16 84 ARG A O 1
ATOM 654 N N . PHE A 1 85 ? -40.695 28.032 38.177 1.00 48.84 85 PHE A N 1
ATOM 655 C CA . PHE A 1 85 ? -41.625 28.752 39.047 1.00 48.84 85 PHE A CA 1
ATOM 656 C C . PHE A 1 85 ? -42.301 27.854 40.093 1.00 48.84 85 PHE A C 1
ATOM 658 O O . 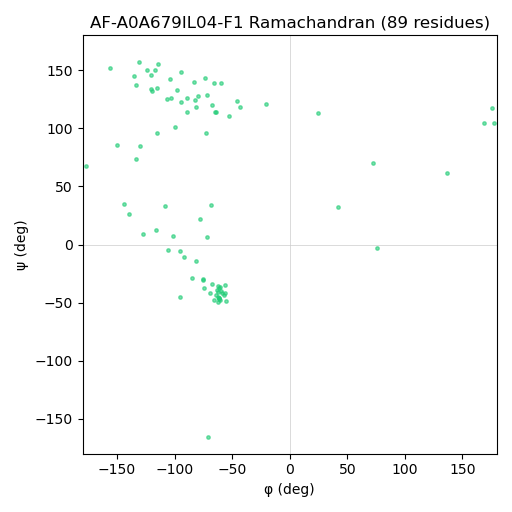PHE A 1 85 ? -43.014 26.927 39.713 1.00 48.84 85 PHE A O 1
ATOM 665 N N . SER A 1 86 ? -42.110 28.189 41.370 1.00 51.72 86 SER A N 1
ATOM 666 C CA . SER A 1 86 ? -43.128 28.203 42.430 1.00 51.72 86 SER A CA 1
ATOM 667 C C . SER A 1 86 ? -42.453 28.587 43.751 1.00 51.72 86 SER A C 1
ATOM 669 O O . SER A 1 86 ? -41.757 27.770 44.338 1.00 51.72 86 SER A O 1
ATOM 671 N N . GLN A 1 87 ? -42.651 29.822 44.210 1.00 54.12 87 GLN A N 1
ATOM 672 C CA . GLN A 1 87 ? -43.421 30.133 45.423 1.00 54.12 87 GLN A CA 1
ATOM 673 C C . GLN A 1 87 ? -43.213 31.602 45.810 1.00 54.12 87 GLN A C 1
ATOM 675 O O . GLN A 1 87 ? -42.189 31.992 46.363 1.00 54.12 87 GLN A O 1
ATOM 680 N N . ASP A 1 88 ? -44.243 32.398 45.526 1.00 48.81 88 ASP A N 1
ATOM 681 C CA . ASP A 1 88 ? -44.678 33.486 46.395 1.00 48.81 88 ASP A CA 1
ATOM 682 C C . ASP A 1 88 ? -44.740 33.006 47.851 1.00 48.81 88 ASP A C 1
ATOM 684 O O . ASP A 1 88 ? -45.461 32.052 48.157 1.00 48.81 88 ASP A O 1
ATOM 688 N N . SER A 1 89 ? -44.024 33.683 48.745 1.00 49.53 89 SER A N 1
ATOM 689 C CA . SER A 1 89 ? -44.592 34.412 49.893 1.00 49.53 89 SER A CA 1
ATOM 690 C C .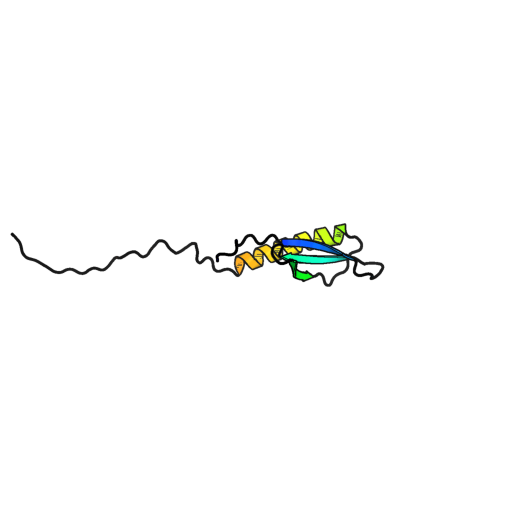 SER A 1 89 ? -43.446 34.967 50.746 1.00 49.53 89 SER A C 1
ATOM 692 O O . SER A 1 89 ? -42.616 34.222 51.258 1.00 49.53 89 SER A O 1
ATOM 694 N N . ALA A 1 90 ? -43.402 36.295 50.842 1.00 44.78 90 ALA A N 1
ATOM 695 C CA . ALA A 1 90 ? -42.564 37.089 51.743 1.00 44.78 90 ALA A CA 1
ATOM 696 C C . ALA A 1 90 ? -43.042 36.977 53.215 1.00 44.78 90 ALA A C 1
ATOM 698 O O . ALA A 1 90 ? -44.026 36.283 53.475 1.00 44.78 90 ALA A O 1
ATOM 699 N N . PRO A 1 91 ? -42.572 37.869 54.103 1.00 58.31 91 PRO A N 1
ATOM 700 C CA . PRO A 1 91 ? -41.239 37.999 54.700 1.00 58.31 91 PRO A CA 1
ATOM 701 C C . PRO A 1 91 ? -41.089 37.255 56.044 1.00 58.31 91 PRO A C 1
ATOM 703 O O . PRO A 1 91 ? -42.116 36.930 56.680 1.00 58.31 91 PRO A O 1
#

Radius of gyration: 25.48 Å; Cα contacts (8 Å, |Δi|>4): 109; chains: 1; bounding box: 54×51×70 Å

Mean predicted aligned error: 13.56 Å

pLDDT: mean 74.69, std 19.08, range [37.5, 96.0]

Organism: NCBI:txid570505

Solvent-accessible surface area (backbone atoms only — not comparable to full-atom values): 5789 Å² total; per-residue (Å²): 131,87,73,70,92,70,69,52,72,42,69,43,53,40,78,70,82,43,80,84,43,25,14,25,20,36,35,24,37,58,95,72,66,42,80,77,48,65,55,88,64,63,22,77,37,56,63,60,14,38,54,56,29,48,59,49,48,55,51,51,52,55,50,56,60,67,72,46,77,74,71,84,78,75,83,85,84,86,85,82,89,84,82,75,92,83,78,94,77,84,133

Nearest PDB structures (foldseek):
  2na4-assembly1_A  TM=5.080E-01  e=8.384E-02  Escherichia coli K-12
  2pnz-assembly1_A  TM=4.176E-01  e=1.406E+00  Pyrococcus abyssi
  6fne-assembly2_B  TM=4.837E-01  e=2.537E+00  Homo sapiens
  7yoj-assembly1_A  TM=3.529E-01  e=1.155E+00  Armatimonadota bacterium
  5nly-assembly1_A  TM=4.798E-01  e=4.578E+00  Homo sapiens

Sequence (91 aa):
MSRDQSADLQVKAEATGETPRGWAWAIYLDADQTLIARSRSLYWSRQEAQDAGGDAAASVRRNLQRRMPASSRYGAALTQDGNRFSQDSAP